Protein AF-A0A225WJY6-F1 (afdb_monomer_lite)

Foldseek 3Di:
DDKDKDFDPDPVQCVVCVPDGRPWMKMWDADPVVRDIDIDTPPDDPDPPPPDPPPQDPVNVVVPD

pLDDT: mean 73.21, std 11.97, range [47.72, 89.75]

Sequence (65 aa):
MRYQLLLCSSGTCKAATPYDACPWTGKVLTCQELNRVSTMESDAHETPICKKKPQLTPRMMDYGR

Structure (mmCIF, N/CA/C/O backbone):
data_AF-A0A225WJY6-F1
#
_entry.id   AF-A0A225WJY6-F1
#
loop_
_atom_site.group_PDB
_atom_site.id
_atom_site.type_symbol
_atom_site.label_atom_id
_atom_site.label_alt_id
_atom_site.label_comp_id
_atom_site.label_asym_id
_atom_site.label_entity_id
_atom_site.label_seq_id
_atom_site.pdbx_PDB_ins_code
_atom_site.Cartn_x
_atom_site.Cartn_y
_atom_site.Cartn_z
_atom_site.occupancy
_atom_site.B_iso_or_equiv
_atom_site.auth_seq_id
_atom_site.auth_comp_id
_atom_site.auth_asym_id
_atom_site.auth_atom_id
_atom_site.pdbx_PDB_model_num
ATOM 1 N N . MET A 1 1 ? -8.253 -0.027 16.690 1.00 75.50 1 MET A N 1
ATOM 2 C CA . MET A 1 1 ? -7.903 0.255 15.276 1.00 75.50 1 MET A CA 1
ATOM 3 C C . MET A 1 1 ? -6.591 -0.432 14.946 1.00 75.50 1 MET A C 1
ATOM 5 O O . MET A 1 1 ? -5.646 -0.272 15.709 1.00 75.50 1 MET A O 1
ATOM 9 N N . ARG A 1 2 ? -6.533 -1.225 13.875 1.00 81.94 2 ARG A N 1
ATOM 10 C CA . ARG A 1 2 ? -5.298 -1.875 13.405 1.00 81.94 2 ARG A CA 1
ATOM 11 C C . ARG A 1 2 ? -4.897 -1.286 12.060 1.00 81.94 2 ARG A C 1
ATOM 13 O O . ARG A 1 2 ? -5.760 -1.105 11.206 1.00 81.94 2 ARG A O 1
ATOM 20 N N . TYR A 1 3 ? -3.608 -1.006 11.899 1.00 82.62 3 TYR A N 1
ATOM 21 C CA . TYR A 1 3 ? -3.029 -0.510 10.655 1.00 82.62 3 TYR A CA 1
ATOM 22 C C . TYR A 1 3 ? -2.132 -1.575 10.039 1.00 82.62 3 TYR A C 1
ATOM 24 O O . TYR A 1 3 ? -1.329 -2.183 10.747 1.00 82.62 3 TYR A O 1
ATOM 32 N N . GLN A 1 4 ? -2.257 -1.776 8.733 1.00 81.75 4 GLN A N 1
ATOM 33 C CA . GLN A 1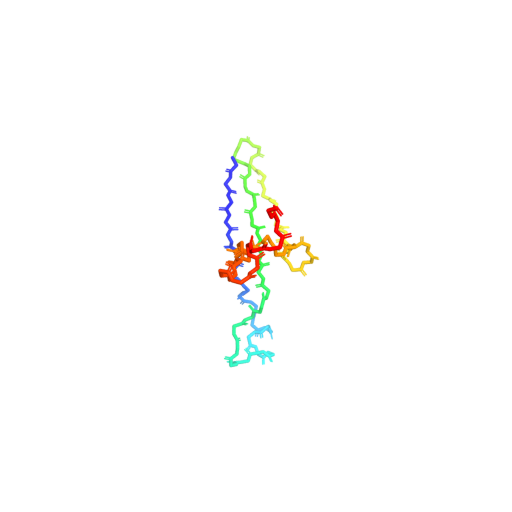 4 ? -1.389 -2.655 7.957 1.00 81.75 4 GLN A CA 1
ATOM 34 C C . GLN A 1 4 ? -1.030 -1.979 6.639 1.00 81.75 4 GLN A C 1
ATOM 36 O O . GLN A 1 4 ? -1.874 -1.334 6.018 1.00 81.75 4 GLN A O 1
ATOM 41 N N . LEU A 1 5 ? 0.229 -2.114 6.234 1.00 83.88 5 LEU A N 1
ATOM 42 C CA . LEU A 1 5 ? 0.675 -1.686 4.915 1.00 83.88 5 LEU A CA 1
ATOM 43 C C . LEU A 1 5 ? 0.390 -2.799 3.910 1.00 83.88 5 LEU A C 1
ATOM 45 O O . LEU A 1 5 ? 0.586 -3.978 4.211 1.00 83.88 5 LEU A O 1
ATOM 49 N N . LEU A 1 6 ? -0.069 -2.407 2.730 1.00 82.19 6 LEU A N 1
ATOM 50 C CA . LEU A 1 6 ? -0.264 -3.283 1.590 1.00 82.19 6 LEU A CA 1
ATOM 51 C C . LEU A 1 6 ? 0.773 -2.971 0.522 1.00 82.19 6 LEU A C 1
ATOM 53 O O . LEU A 1 6 ? 1.034 -1.812 0.207 1.00 82.19 6 LEU A O 1
ATOM 57 N N . LEU A 1 7 ? 1.304 -4.037 -0.060 1.00 81.06 7 LEU A N 1
ATOM 58 C CA . LEU A 1 7 ? 2.127 -3.983 -1.258 1.00 81.06 7 LEU A CA 1
ATOM 59 C C . LEU A 1 7 ? 1.268 -4.358 -2.463 1.00 81.06 7 LEU A C 1
ATOM 61 O O . LEU A 1 7 ? 0.363 -5.192 -2.354 1.00 81.06 7 LEU A O 1
ATOM 65 N N . CYS A 1 8 ? 1.556 -3.759 -3.616 1.00 80.00 8 CYS A N 1
ATOM 66 C CA . CYS A 1 8 ? 0.863 -4.104 -4.849 1.00 80.00 8 CYS A CA 1
ATOM 67 C C . CYS A 1 8 ? 1.144 -5.560 -5.255 1.00 80.00 8 CYS A C 1
ATOM 69 O O . CYS A 1 8 ? 2.296 -5.968 -5.398 1.00 80.00 8 CYS A O 1
ATOM 71 N N . SER A 1 9 ? 0.082 -6.331 -5.493 1.00 79.38 9 SER A N 1
ATOM 72 C CA . SER A 1 9 ? 0.140 -7.708 -6.006 1.00 79.38 9 SER A CA 1
ATOM 73 C C . SER A 1 9 ? -0.421 -7.847 -7.428 1.00 79.38 9 SER A C 1
ATOM 75 O O . SER A 1 9 ? -0.565 -8.960 -7.934 1.00 79.38 9 SER A O 1
ATOM 77 N N . SER A 1 10 ? -0.741 -6.729 -8.090 1.00 79.06 10 SER A N 1
ATOM 78 C CA . SER A 1 10 ? -1.332 -6.729 -9.430 1.00 79.06 10 SER A CA 1
ATOM 79 C C . SER A 1 10 ? -0.352 -7.254 -10.480 1.00 79.06 10 SER A C 1
ATOM 81 O O . SER A 1 10 ? 0.742 -6.711 -10.656 1.00 79.06 10 SER A O 1
ATOM 83 N N . GLY A 1 11 ? -0.775 -8.277 -11.231 1.00 79.12 11 GLY A N 1
ATOM 84 C CA . GLY A 1 11 ? 0.000 -8.836 -12.343 1.00 79.12 11 GLY A CA 1
ATOM 85 C C . GLY A 1 11 ? 0.307 -7.804 -13.431 1.00 79.12 11 GLY A C 1
ATOM 86 O O . GLY A 1 11 ? 1.393 -7.823 -14.000 1.00 79.12 11 GLY A O 1
ATOM 87 N N . THR A 1 12 ? -0.598 -6.848 -13.653 1.00 82.06 12 THR A N 1
ATOM 88 C CA . THR A 1 12 ? -0.395 -5.749 -14.604 1.00 82.06 12 THR A CA 1
ATOM 89 C C . THR A 1 12 ? 0.689 -4.780 -14.129 1.00 82.06 12 THR A C 1
ATOM 91 O O . THR A 1 12 ? 1.527 -4.397 -14.941 1.00 82.06 12 THR A O 1
ATOM 94 N N . CYS A 1 13 ? 0.742 -4.434 -12.827 1.00 76.12 13 CYS A N 1
ATOM 95 C CA . CYS A 1 13 ? 1.845 -3.606 -12.301 1.00 76.12 13 CYS A CA 1
ATOM 96 C C . CYS A 1 13 ? 3.177 -4.346 -12.463 1.00 76.12 13 CYS A C 1
ATOM 98 O O . CYS A 1 13 ? 4.145 -3.788 -12.967 1.00 76.12 13 CYS A O 1
ATOM 100 N N . LYS A 1 14 ? 3.197 -5.642 -12.135 1.00 79.88 14 LYS A N 1
ATOM 101 C CA . LYS A 1 14 ? 4.392 -6.480 -12.272 1.00 79.88 14 LYS A CA 1
ATOM 102 C C . LYS A 1 14 ? 4.881 -6.603 -13.722 1.00 79.88 14 LYS A C 1
ATOM 104 O O . LYS A 1 14 ? 6.081 -6.677 -13.948 1.00 79.88 14 LYS A O 1
ATOM 109 N N . ALA A 1 15 ? 3.971 -6.633 -14.696 1.00 81.56 15 ALA A N 1
ATOM 110 C CA . ALA A 1 15 ? 4.326 -6.655 -16.114 1.00 81.56 15 ALA A CA 1
ATOM 111 C C . ALA A 1 15 ? 4.845 -5.294 -16.613 1.00 81.56 15 ALA A C 1
ATOM 113 O O . ALA A 1 15 ? 5.726 -5.261 -17.467 1.00 81.56 15 ALA A O 1
ATOM 114 N N . ALA A 1 16 ? 4.315 -4.188 -16.080 1.00 80.69 16 ALA A N 1
ATOM 115 C CA . ALA A 1 16 ? 4.734 -2.833 -16.437 1.00 80.69 16 ALA A CA 1
ATOM 116 C C . ALA A 1 16 ? 6.099 -2.452 -15.835 1.00 80.69 16 ALA A C 1
ATOM 118 O O . ALA A 1 16 ? 6.893 -1.791 -16.501 1.00 80.69 16 ALA A O 1
ATOM 119 N N . THR A 1 17 ? 6.395 -2.895 -14.609 1.00 76.19 17 THR A N 1
ATOM 120 C CA . THR A 1 17 ? 7.689 -2.690 -13.935 1.00 76.19 17 THR A CA 1
ATOM 121 C C . THR A 1 17 ? 8.313 -4.041 -13.560 1.00 76.19 17 THR A C 1
ATOM 123 O O . THR A 1 17 ? 8.287 -4.442 -12.398 1.00 76.19 17 THR A O 1
ATOM 126 N N . PRO A 1 18 ? 8.867 -4.795 -14.527 1.00 74.19 18 PRO A N 1
ATOM 127 C CA . PRO A 1 18 ? 9.362 -6.152 -14.276 1.00 74.19 18 PRO A CA 1
ATOM 128 C C . PRO A 1 18 ? 10.649 -6.199 -13.440 1.00 74.19 18 PRO A C 1
ATOM 130 O O . PRO A 1 18 ? 10.943 -7.232 -12.838 1.00 74.19 18 PRO A O 1
ATOM 133 N N . TYR A 1 19 ? 11.405 -5.099 -13.400 1.00 76.62 19 TYR A N 1
ATOM 134 C CA . TYR A 1 19 ? 12.689 -5.001 -12.696 1.00 76.62 19 TYR A CA 1
ATOM 135 C C . TYR A 1 19 ? 12.622 -4.183 -11.402 1.00 76.62 19 TYR A C 1
ATOM 137 O O . TYR A 1 19 ? 13.480 -4.356 -10.541 1.00 76.62 19 TYR A O 1
ATOM 145 N N . ASP A 1 20 ? 11.589 -3.353 -11.244 1.00 74.38 20 ASP A N 1
ATOM 146 C CA . ASP A 1 20 ? 11.398 -2.491 -10.080 1.00 74.38 20 ASP A CA 1
ATOM 147 C C . ASP A 1 20 ? 10.190 -2.943 -9.260 1.00 74.38 20 ASP A C 1
ATOM 149 O O . ASP A 1 20 ? 9.173 -3.398 -9.791 1.00 74.38 20 ASP A O 1
ATOM 153 N N . ALA A 1 21 ? 10.285 -2.800 -7.937 1.00 71.31 21 ALA A N 1
ATOM 154 C CA . ALA A 1 21 ? 9.130 -2.992 -7.074 1.00 71.31 21 ALA A CA 1
ATOM 155 C C . ALA A 1 21 ? 8.072 -1.928 -7.402 1.00 71.31 21 ALA A C 1
ATOM 157 O O . ALA A 1 21 ? 8.395 -0.749 -7.536 1.00 71.31 21 ALA A O 1
ATOM 158 N N . CYS A 1 22 ? 6.810 -2.350 -7.516 1.00 75.69 22 CYS A N 1
ATOM 159 C CA . CYS A 1 22 ? 5.695 -1.440 -7.764 1.00 75.69 22 CYS A CA 1
ATOM 160 C C . CYS A 1 22 ? 5.709 -0.339 -6.681 1.00 75.69 22 CYS A C 1
ATOM 162 O O . CYS A 1 22 ? 5.665 -0.686 -5.497 1.00 75.69 22 CYS A O 1
ATOM 164 N N . PRO A 1 23 ? 5.777 0.955 -7.050 1.00 69.94 23 PRO A N 1
ATOM 165 C CA . PRO A 1 23 ? 5.873 2.045 -6.077 1.00 69.94 23 PRO A CA 1
ATOM 166 C C . PRO A 1 23 ? 4.588 2.196 -5.258 1.00 69.94 23 PRO A C 1
ATOM 168 O O . PRO A 1 23 ? 4.621 2.732 -4.156 1.00 69.94 23 PRO A O 1
ATOM 171 N N . TRP A 1 24 ? 3.472 1.678 -5.784 1.00 75.44 24 TRP A N 1
ATOM 172 C CA . TRP A 1 24 ? 2.176 1.751 -5.135 1.00 75.44 24 TRP A CA 1
ATOM 173 C C . TRP A 1 24 ? 2.207 1.081 -3.767 1.00 75.44 24 TRP A C 1
ATOM 175 O O . TRP A 1 24 ? 2.403 -0.138 -3.644 1.00 75.44 24 TRP A O 1
ATOM 185 N N . THR A 1 25 ? 1.934 1.890 -2.750 1.00 78.25 25 THR A N 1
ATOM 186 C CA . THR A 1 25 ? 1.768 1.419 -1.381 1.00 78.25 25 THR A CA 1
ATOM 187 C C . THR A 1 25 ? 0.359 1.748 -0.907 1.00 78.25 25 THR A C 1
ATOM 189 O O . THR A 1 25 ? -0.151 2.844 -1.125 1.00 78.25 25 THR A O 1
ATOM 192 N N . GLY A 1 26 ? -0.298 0.785 -0.268 1.00 83.75 26 GLY A N 1
ATOM 193 C CA . GLY A 1 26 ? -1.617 0.977 0.323 1.00 83.75 26 GLY A CA 1
ATOM 194 C C . GLY A 1 26 ? -1.558 0.927 1.842 1.00 83.75 26 GLY A C 1
ATOM 195 O O . GLY A 1 26 ? -0.682 0.293 2.435 1.00 83.75 26 GLY A O 1
ATOM 196 N N . LYS A 1 27 ? -2.544 1.527 2.498 1.00 86.56 27 LYS A N 1
ATOM 197 C CA . LYS A 1 27 ? -2.757 1.403 3.937 1.00 86.56 27 LYS A CA 1
ATOM 198 C C . LYS A 1 27 ? -4.160 0.888 4.198 1.00 86.56 27 LYS A C 1
ATOM 200 O O . LYS A 1 27 ? -5.150 1.473 3.761 1.00 86.56 27 LYS A O 1
ATOM 205 N N . VAL A 1 28 ? -4.236 -0.196 4.958 1.00 86.25 28 VAL A N 1
ATOM 206 C CA . VAL A 1 28 ? -5.486 -0.743 5.475 1.00 86.25 28 VAL A CA 1
ATOM 207 C C . VAL A 1 28 ? -5.653 -0.314 6.917 1.00 86.25 28 VAL A C 1
ATOM 209 O O . VAL A 1 28 ? -4.757 -0.479 7.750 1.00 86.25 28 VAL A O 1
ATOM 212 N N . LEU A 1 29 ? -6.828 0.230 7.202 1.00 86.06 29 LEU A N 1
ATOM 213 C CA . LEU A 1 29 ? -7.288 0.566 8.532 1.00 86.06 29 LEU A CA 1
ATOM 214 C C . LEU A 1 29 ? -8.497 -0.298 8.874 1.00 86.06 29 LEU A C 1
ATOM 216 O O . LEU A 1 29 ? -9.560 -0.172 8.265 1.00 86.06 29 LEU A O 1
ATOM 220 N N . THR A 1 30 ? -8.336 -1.140 9.888 1.00 88.81 30 THR A N 1
ATOM 221 C CA . THR A 1 30 ? -9.393 -2.032 10.365 1.00 88.81 30 THR A CA 1
ATOM 222 C C . THR A 1 30 ? -9.909 -1.563 11.720 1.00 88.81 30 THR A C 1
ATOM 224 O O . THR A 1 30 ? -9.168 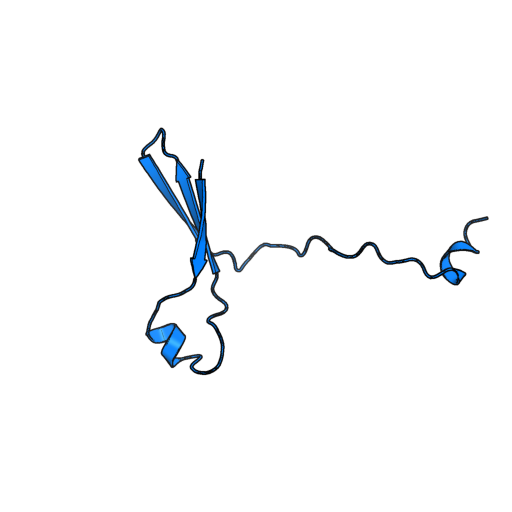-1.504 12.714 1.00 88.81 30 THR A O 1
ATOM 227 N N . CYS A 1 31 ? -11.204 -1.266 11.773 1.00 89.12 31 CYS A N 1
ATOM 228 C CA . CYS A 1 31 ? -11.959 -1.065 13.001 1.00 89.12 31 CYS A CA 1
ATOM 229 C C . CYS A 1 31 ? -12.609 -2.392 13.401 1.00 89.12 31 CYS A C 1
ATOM 231 O O . CYS A 1 31 ? -13.557 -2.834 12.760 1.00 89.12 31 CYS A O 1
ATOM 233 N N . GLN A 1 32 ? -12.088 -3.035 14.449 1.00 89.19 32 GLN A N 1
ATOM 234 C CA . GLN A 1 32 ? -12.596 -4.332 14.911 1.00 89.19 32 GLN A CA 1
ATOM 235 C C . GLN A 1 32 ? -13.964 -4.214 15.586 1.00 89.19 32 GLN A C 1
ATOM 237 O O . GLN A 1 32 ? -14.813 -5.066 15.372 1.00 89.19 32 GLN A O 1
ATOM 242 N N . GLU A 1 33 ? -14.197 -3.138 16.336 1.00 88.06 33 GLU A N 1
ATOM 243 C CA . GLU A 1 33 ? -15.459 -2.904 17.051 1.00 88.06 33 GLU A CA 1
ATOM 244 C C . GLU A 1 33 ? -16.651 -2.767 16.100 1.00 88.06 33 GLU A C 1
ATOM 246 O O . GLU A 1 33 ? -17.722 -3.300 16.362 1.00 88.06 33 GLU A O 1
ATOM 251 N N . LEU A 1 34 ? -16.453 -2.089 14.967 1.00 89.75 34 LEU A N 1
ATOM 252 C CA . LEU A 1 34 ? -17.491 -1.887 13.953 1.00 89.75 34 LEU A CA 1
ATOM 253 C C . LEU A 1 34 ? -17.405 -2.895 12.800 1.00 89.75 34 LEU A C 1
ATOM 255 O O . LEU A 1 34 ? -18.185 -2.798 11.856 1.00 89.75 34 LEU A O 1
ATOM 259 N N . ASN A 1 35 ? -16.438 -3.817 12.846 1.00 88.75 35 ASN A N 1
ATOM 260 C CA . ASN A 1 35 ? -16.096 -4.744 11.767 1.00 88.75 35 ASN A CA 1
ATOM 261 C C . ASN A 1 35 ? -15.985 -4.061 10.384 1.00 88.75 35 ASN A C 1
ATOM 263 O O . ASN A 1 35 ? -16.516 -4.538 9.381 1.00 88.75 35 ASN A O 1
ATOM 267 N N . ARG A 1 36 ? -15.324 -2.897 10.337 1.00 88.12 36 ARG A N 1
ATOM 268 C CA . ARG A 1 36 ? -15.147 -2.090 9.118 1.00 88.12 36 ARG A CA 1
ATOM 269 C C . ARG A 1 36 ? -13.689 -2.062 8.691 1.00 88.12 36 ARG A C 1
ATOM 271 O O . ARG A 1 36 ? -12.795 -1.918 9.525 1.00 88.12 36 ARG A O 1
ATOM 278 N N . VAL A 1 37 ? -13.470 -2.130 7.382 1.00 87.19 37 VAL A N 1
ATOM 279 C CA . VAL A 1 37 ? -12.150 -2.042 6.752 1.00 87.19 37 VAL A CA 1
ATOM 280 C C . VAL A 1 37 ? -12.157 -0.874 5.772 1.00 87.19 37 VAL A C 1
ATOM 282 O O . VAL A 1 37 ? -13.036 -0.790 4.919 1.00 87.19 37 VAL A O 1
ATOM 285 N N . SER A 1 38 ? -11.187 0.026 5.906 1.00 83.69 38 SER A N 1
ATOM 286 C CA . SER A 1 38 ? -10.945 1.129 4.975 1.00 83.69 38 SER A CA 1
ATOM 287 C C . SER A 1 38 ? -9.574 0.951 4.339 1.00 83.69 38 SER A C 1
ATOM 289 O O . SER A 1 38 ? -8.589 0.783 5.057 1.00 83.69 38 SER A O 1
ATOM 291 N N . THR A 1 39 ? -9.505 1.023 3.012 1.00 81.06 39 THR A N 1
ATOM 292 C CA . THR A 1 39 ? -8.250 0.946 2.252 1.00 81.06 39 THR A CA 1
ATOM 293 C C . THR A 1 39 ? -8.008 2.287 1.583 1.00 81.06 39 THR A C 1
ATOM 295 O O . THR A 1 39 ? -8.916 2.834 0.964 1.00 81.06 39 THR A O 1
ATOM 298 N N . MET A 1 40 ? -6.805 2.823 1.734 1.00 79.81 40 MET A N 1
ATOM 299 C CA . MET A 1 40 ? -6.395 4.105 1.164 1.00 79.81 40 MET A CA 1
ATOM 300 C C . MET A 1 40 ? -5.036 3.946 0.486 1.00 79.81 40 MET A C 1
ATOM 302 O O . MET A 1 40 ? -4.187 3.200 0.970 1.00 79.81 40 MET A O 1
ATOM 306 N N . GLU A 1 41 ? -4.856 4.613 -0.647 1.00 76.62 41 GLU A N 1
ATOM 307 C CA . GLU A 1 41 ? -3.573 4.705 -1.343 1.00 76.62 41 GLU A CA 1
ATOM 308 C C . GLU A 1 41 ? -2.647 5.671 -0.591 1.00 76.62 41 GLU A C 1
ATOM 310 O O . GLU A 1 41 ? -3.092 6.716 -0.110 1.00 76.62 41 GLU A O 1
ATOM 315 N N . SER A 1 42 ? -1.372 5.312 -0.451 1.00 69.75 42 SER A N 1
ATOM 316 C CA . SER A 1 42 ? -0.377 6.114 0.273 1.00 69.75 42 SER A CA 1
ATOM 317 C C . SER A 1 42 ? 0.255 7.225 -0.581 1.00 69.75 42 SER A C 1
ATOM 319 O O . SER A 1 42 ? 0.989 8.053 -0.050 1.00 69.75 42 SER A O 1
ATOM 321 N N . ASP A 1 43 ? -0.053 7.301 -1.876 1.00 61.03 43 ASP A N 1
ATOM 322 C CA 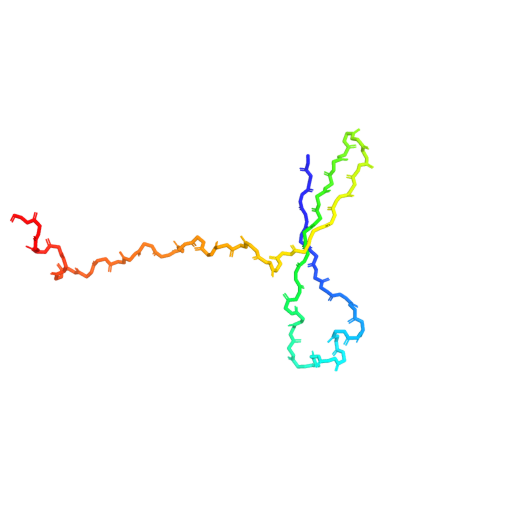. ASP A 1 43 ? 0.770 7.997 -2.877 1.00 61.03 43 ASP A CA 1
ATOM 323 C C . ASP A 1 43 ? 0.328 9.419 -3.279 1.00 61.03 43 ASP A C 1
ATOM 325 O O . ASP A 1 43 ? 0.524 9.839 -4.414 1.00 61.03 43 ASP A O 1
ATOM 329 N N . ALA A 1 44 ? -0.222 10.232 -2.370 1.00 53.50 44 ALA A N 1
ATOM 330 C CA . ALA A 1 44 ? -0.527 11.626 -2.746 1.00 53.50 44 ALA A CA 1
ATOM 331 C C . ALA A 1 44 ? -0.207 12.720 -1.718 1.00 53.50 44 ALA A C 1
ATOM 333 O O . ALA A 1 44 ? -0.039 13.871 -2.113 1.00 53.50 44 ALA A O 1
ATOM 334 N N . HIS A 1 45 ? -0.097 12.425 -0.418 1.00 49.69 45 HIS A N 1
ATOM 335 C CA . HIS A 1 45 ? -0.026 13.494 0.595 1.00 49.69 45 HI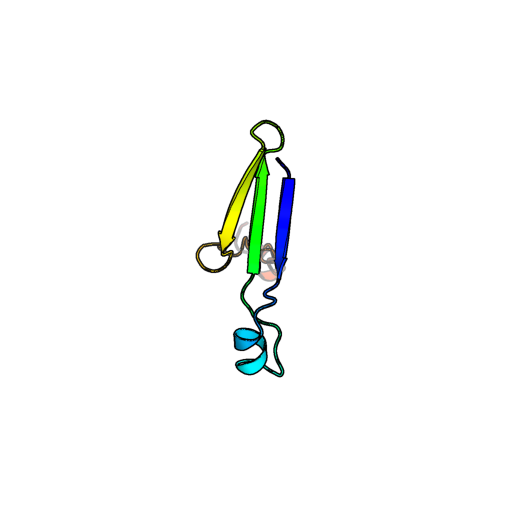S A CA 1
ATOM 336 C C . HIS A 1 45 ? 0.888 13.209 1.795 1.00 49.69 45 HIS A C 1
ATOM 338 O O . HIS A 1 45 ? 0.791 13.900 2.810 1.00 49.69 45 HIS A O 1
ATOM 344 N N . GLU A 1 46 ? 1.802 12.240 1.718 1.00 53.41 46 GLU A N 1
ATOM 345 C CA . GLU A 1 46 ? 2.823 12.101 2.761 1.00 53.41 46 GLU A CA 1
ATOM 346 C C . GLU A 1 46 ? 3.965 13.090 2.490 1.00 53.41 46 GLU A C 1
ATOM 348 O O . GLU A 1 46 ? 4.935 12.808 1.789 1.00 53.41 46 GLU A O 1
ATOM 353 N N . THR A 1 47 ? 3.834 14.300 3.046 1.00 49.94 47 THR A N 1
ATOM 354 C CA . THR A 1 47 ? 4.954 15.236 3.141 1.00 49.94 47 THR A CA 1
ATOM 355 C C . THR A 1 47 ? 6.092 14.556 3.904 1.00 49.94 47 THR A C 1
ATOM 357 O O . THR A 1 47 ? 5.869 14.018 4.994 1.00 49.94 47 THR A O 1
ATOM 360 N N . PRO A 1 48 ? 7.331 14.563 3.381 1.00 47.72 48 PRO A N 1
ATOM 361 C CA . PRO A 1 48 ? 8.456 14.029 4.122 1.00 47.72 48 PRO A CA 1
ATOM 362 C C . PRO A 1 48 ? 8.621 14.865 5.390 1.00 47.72 48 PRO A C 1
ATOM 364 O O . PRO A 1 48 ? 9.080 16.007 5.345 1.00 47.72 48 PRO A O 1
ATOM 367 N N . ILE A 1 49 ? 8.272 14.296 6.546 1.00 54.00 49 ILE A N 1
ATOM 368 C CA . ILE A 1 49 ? 8.756 14.814 7.823 1.00 54.00 49 ILE A CA 1
ATOM 369 C C . ILE A 1 49 ? 10.274 14.734 7.713 1.00 54.00 49 ILE A C 1
ATOM 371 O O . ILE A 1 49 ? 10.835 13.640 7.655 1.00 54.00 49 ILE A O 1
ATOM 375 N N . CYS A 1 50 ? 10.925 15.890 7.596 1.00 51.66 50 CYS A N 1
ATOM 376 C CA . CYS A 1 50 ? 12.366 16.013 7.443 1.00 51.66 50 CYS A CA 1
ATOM 377 C C . CYS A 1 50 ? 13.073 15.198 8.542 1.00 51.66 50 CYS A C 1
ATOM 379 O O . CYS A 1 50 ? 13.191 15.635 9.685 1.00 51.66 50 CYS A O 1
ATOM 381 N N . LYS A 1 51 ? 13.521 13.975 8.217 1.00 56.12 51 LYS A N 1
ATOM 382 C CA . LYS A 1 51 ? 14.136 13.045 9.186 1.00 56.12 51 LYS A CA 1
ATOM 383 C C . LYS A 1 51 ? 15.549 13.454 9.598 1.00 56.12 51 LYS A C 1
ATOM 385 O O . LYS A 1 51 ? 16.164 12.792 10.429 1.00 56.12 51 LYS A O 1
ATOM 390 N N . LYS A 1 52 ? 16.084 14.532 9.032 1.00 56.34 52 LYS A N 1
ATOM 391 C CA . LYS A 1 52 ? 17.377 15.087 9.413 1.00 56.34 52 LYS A CA 1
ATOM 392 C C . LYS A 1 52 ? 17.139 16.507 9.890 1.00 56.34 52 LYS A C 1
ATOM 394 O O . LYS A 1 52 ? 16.910 17.394 9.078 1.00 56.34 52 LYS A O 1
ATOM 399 N N . LYS A 1 53 ? 17.250 16.741 11.202 1.00 61.38 53 LYS A N 1
ATOM 400 C CA . LYS A 1 53 ? 17.629 18.082 11.661 1.00 61.38 53 LYS A CA 1
ATOM 401 C C . LYS A 1 53 ? 18.878 18.458 10.853 1.00 61.38 53 LYS A C 1
ATOM 403 O O . LYS A 1 53 ? 19.808 17.643 10.842 1.00 61.38 53 LYS A O 1
ATOM 408 N N . PRO A 1 54 ? 18.907 19.597 10.141 1.00 60.22 54 PRO A N 1
ATOM 409 C CA . PRO A 1 54 ? 20.136 20.063 9.522 1.00 60.22 54 PRO A CA 1
ATOM 410 C C . PRO A 1 54 ? 21.188 20.109 10.628 1.00 60.22 54 PRO A C 1
ATOM 412 O O . PRO A 1 54 ? 21.014 20.828 11.611 1.00 60.22 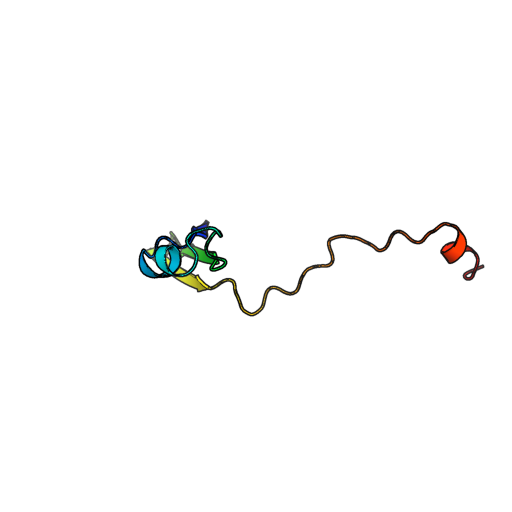54 PRO A O 1
ATOM 415 N N . GLN A 1 55 ? 22.223 19.272 10.539 1.00 64.25 55 GLN A N 1
ATOM 416 C CA . GLN A 1 55 ? 23.354 19.418 11.442 1.00 64.25 55 GLN A CA 1
ATOM 417 C C . GLN A 1 55 ? 24.018 20.727 11.044 1.00 64.25 55 GLN A C 1
ATOM 419 O O . GLN A 1 55 ? 24.621 20.822 9.975 1.00 64.25 55 GLN A O 1
ATOM 424 N N . LEU A 1 56 ? 23.820 21.758 11.864 1.00 69.50 56 LEU A N 1
ATOM 425 C CA . LEU A 1 56 ? 24.540 23.010 11.719 1.00 69.50 56 LEU A CA 1
ATOM 426 C C . LEU A 1 56 ? 26.024 22.664 11.826 1.00 69.50 56 LEU A C 1
ATOM 428 O O . LEU A 1 56 ? 26.472 22.107 12.828 1.00 69.50 56 LEU A O 1
ATOM 432 N N . THR A 1 57 ? 26.778 22.933 10.764 1.00 69.44 57 THR A N 1
ATOM 433 C CA . THR A 1 57 ? 28.236 22.809 10.832 1.00 69.44 57 THR A CA 1
ATOM 434 C C . THR A 1 57 ? 28.756 23.791 11.888 1.00 69.44 57 THR A C 1
ATOM 436 O O . THR A 1 57 ? 28.135 24.838 12.076 1.00 69.44 57 THR A O 1
ATOM 439 N N . PRO A 1 58 ? 29.882 23.517 12.574 1.00 67.44 58 PRO A N 1
ATOM 440 C CA . PRO A 1 58 ? 30.405 24.411 13.613 1.00 67.44 58 PRO A CA 1
ATOM 441 C C . PRO A 1 58 ? 30.524 25.876 13.160 1.00 67.44 58 PRO A C 1
ATOM 443 O O . PRO A 1 58 ? 30.183 26.780 13.910 1.00 67.44 58 PRO A O 1
ATOM 446 N N . ARG A 1 59 ? 30.868 26.106 11.884 1.00 62.81 59 ARG A N 1
ATOM 447 C CA . ARG A 1 59 ? 30.917 27.440 11.260 1.00 62.81 59 ARG A CA 1
ATOM 448 C C . ARG A 1 59 ? 29.582 28.195 11.234 1.00 62.81 59 ARG A C 1
ATOM 450 O O . ARG A 1 59 ? 29.593 29.417 11.180 1.00 62.81 59 ARG A O 1
ATOM 457 N N . MET A 1 60 ? 28.442 27.504 11.228 1.00 63.28 60 MET A N 1
ATOM 458 C CA . MET A 1 60 ? 27.120 28.145 11.227 1.00 63.28 60 MET A CA 1
ATOM 459 C C . MET A 1 60 ? 26.700 28.649 12.615 1.00 63.28 60 MET A C 1
ATOM 461 O O . MET A 1 60 ? 25.777 29.453 12.693 1.00 63.28 60 MET A O 1
ATOM 465 N N . MET A 1 61 ? 27.355 28.204 13.695 1.00 61.94 61 MET A N 1
ATOM 466 C CA . MET A 1 61 ? 27.035 28.622 15.069 1.00 61.94 61 MET A CA 1
ATOM 467 C C . MET A 1 61 ? 27.681 29.964 15.460 1.00 61.94 61 MET A C 1
ATOM 469 O O . MET A 1 61 ? 27.209 30.608 16.391 1.00 61.94 61 MET A O 1
ATOM 473 N N . ASP A 1 62 ? 28.730 30.406 14.755 1.00 66.62 62 ASP A N 1
ATOM 474 C CA . ASP A 1 62 ? 29.489 31.623 15.099 1.00 66.62 62 ASP A CA 1
ATOM 475 C C . ASP A 1 62 ? 28.729 32.935 14.836 1.00 66.62 62 ASP A C 1
ATOM 477 O O . ASP A 1 62 ? 29.039 33.960 15.433 1.00 66.62 62 ASP A O 1
ATOM 481 N N . TYR A 1 63 ? 27.700 32.924 13.985 1.00 61.56 63 TYR A N 1
ATOM 482 C CA . TYR A 1 63 ? 26.972 34.140 13.595 1.00 61.56 63 TYR A CA 1
ATOM 483 C C . TYR A 1 63 ? 25.868 34.572 14.578 1.00 61.56 63 TYR A C 1
ATOM 485 O O . TYR A 1 63 ? 25.166 35.543 14.306 1.00 61.56 63 TYR A O 1
ATOM 493 N N . GLY A 1 64 ? 25.678 33.847 15.686 1.00 62.44 64 GLY A N 1
ATOM 494 C CA . GLY A 1 64 ? 24.588 34.077 16.645 1.00 62.44 64 GLY A CA 1
ATOM 495 C C . GLY A 1 64 ? 25.004 34.596 18.025 1.00 62.44 64 GLY A C 1
ATOM 496 O O . GLY A 1 64 ? 24.170 34.554 18.928 1.00 62.44 64 GLY A O 1
ATOM 497 N N . ARG A 1 65 ? 26.264 35.011 18.219 1.00 53.22 65 ARG A N 1
ATOM 498 C CA . ARG A 1 65 ? 26.743 35.599 19.482 1.00 53.22 65 ARG A CA 1
ATOM 499 C C . ARG A 1 65 ? 26.627 37.119 19.478 1.00 53.22 65 ARG A C 1
ATOM 501 O O . ARG A 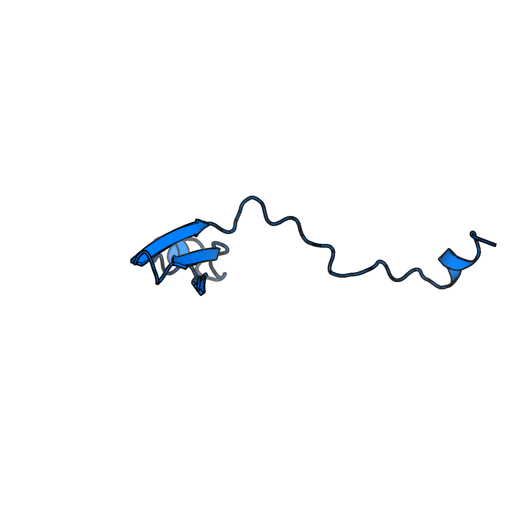1 65 ? 27.001 37.727 18.454 1.00 53.22 65 ARG A O 1
#

Secondary structure (DSSP, 8-state):
-EEEEEE---HHHHHHSSSS----EEEEEEETTTTEEEEEESSS-------S-----HHHHGGG-

Organism: NCBI:txid4795

Radius of gyration: 20.35 Å; chains: 1; bounding box: 48×44×36 Å